Protein AF-A0A819M0G3-F1 (afdb_monomer)

Structure (mmCIF, N/CA/C/O backbone):
data_AF-A0A819M0G3-F1
#
_entry.id   AF-A0A819M0G3-F1
#
loop_
_atom_site.group_PDB
_atom_site.id
_atom_site.type_symbol
_atom_site.label_atom_id
_atom_site.label_alt_id
_atom_site.label_comp_id
_atom_site.label_asym_id
_atom_site.label_entity_id
_atom_site.label_seq_id
_atom_site.pdbx_PDB_ins_code
_atom_site.Cartn_x
_atom_site.Cartn_y
_atom_site.Cartn_z
_atom_site.occupancy
_atom_site.B_iso_or_equiv
_atom_site.auth_seq_id
_atom_site.auth_comp_id
_atom_site.auth_asym_id
_atom_site.auth_atom_id
_atom_site.pdbx_PDB_model_num
ATOM 1 N N . ASP A 1 1 ? 20.486 0.305 24.249 1.00 45.81 1 ASP A N 1
ATOM 2 C CA . ASP A 1 1 ? 19.171 -0.146 23.762 1.00 45.81 1 ASP A CA 1
ATOM 3 C C . ASP A 1 1 ? 19.108 -0.192 22.250 1.00 45.81 1 ASP A C 1
ATOM 5 O O . ASP A 1 1 ? 18.847 0.819 21.614 1.00 45.81 1 ASP A O 1
ATOM 9 N N . TYR A 1 2 ? 19.383 -1.359 21.669 1.00 56.28 2 TYR A N 1
ATOM 10 C CA . TYR A 1 2 ? 18.932 -1.660 20.312 1.00 56.28 2 TYR A CA 1
ATOM 11 C C . TYR A 1 2 ? 17.581 -2.353 20.457 1.00 56.28 2 TYR A C 1
ATOM 13 O O . TYR A 1 2 ? 17.521 -3.504 20.897 1.00 56.28 2 TYR A O 1
ATOM 21 N N . ASP A 1 3 ? 16.511 -1.617 20.160 1.00 53.88 3 ASP A N 1
ATOM 22 C CA . ASP A 1 3 ? 15.146 -2.134 20.135 1.00 53.88 3 ASP A CA 1
ATOM 23 C C . ASP A 1 3 ? 15.059 -3.226 19.056 1.00 53.88 3 ASP A C 1
ATOM 25 O O . ASP A 1 3 ? 14.938 -2.951 17.864 1.00 53.88 3 ASP A O 1
ATOM 29 N N . ASN A 1 4 ? 15.198 -4.485 19.479 1.00 58.28 4 ASN A N 1
ATOM 30 C CA . ASN A 1 4 ? 15.062 -5.685 18.649 1.00 58.28 4 ASN A CA 1
ATOM 31 C C . ASN A 1 4 ? 13.575 -5.993 18.397 1.00 58.28 4 ASN A C 1
ATOM 33 O O . ASN A 1 4 ? 13.136 -7.139 18.500 1.00 58.28 4 ASN A O 1
ATOM 37 N N . SER A 1 5 ? 12.762 -4.975 18.108 1.00 58.41 5 SER A N 1
ATOM 38 C CA . SER A 1 5 ? 11.386 -5.213 17.697 1.00 58.41 5 SER A CA 1
ATOM 39 C C . SER A 1 5 ? 11.398 -5.805 16.284 1.00 58.41 5 SER A C 1
ATOM 41 O O . SER A 1 5 ? 11.805 -5.118 15.341 1.00 58.41 5 SER A O 1
ATOM 43 N N . PRO A 1 6 ? 10.875 -7.028 16.073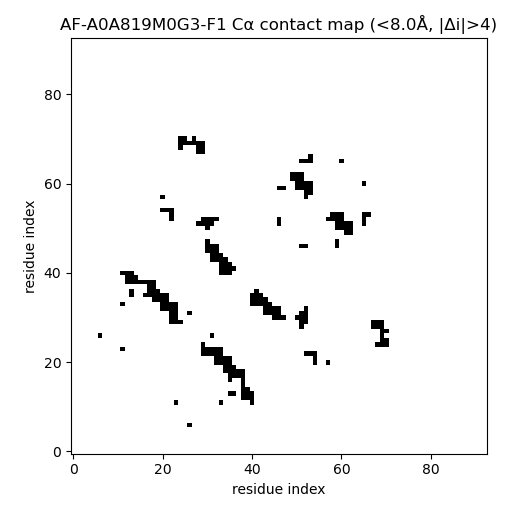 1.00 58.12 6 PRO A N 1
ATOM 44 C CA . PRO A 1 6 ? 10.850 -7.697 14.764 1.00 58.12 6 PRO A CA 1
ATOM 45 C C . PRO A 1 6 ? 10.033 -6.941 13.694 1.00 58.12 6 PRO A C 1
ATOM 47 O O . PRO A 1 6 ? 10.000 -7.329 12.530 1.00 58.12 6 PRO A O 1
ATOM 50 N N . LEU A 1 7 ? 9.381 -5.838 14.076 1.00 55.59 7 LEU A N 1
ATOM 51 C CA . LEU A 1 7 ? 8.637 -4.929 13.206 1.00 55.59 7 LEU A CA 1
ATOM 52 C C . LEU A 1 7 ? 9.521 -3.895 12.485 1.00 55.59 7 LEU A C 1
ATOM 54 O O . LEU A 1 7 ? 9.078 -3.322 11.491 1.00 55.59 7 LEU A O 1
ATOM 58 N N . CYS A 1 8 ? 10.734 -3.632 12.977 1.00 55.12 8 CYS A N 1
ATOM 59 C CA . CYS A 1 8 ? 11.651 -2.632 12.416 1.00 55.12 8 CYS A CA 1
ATOM 60 C C . CYS A 1 8 ? 12.623 -3.225 11.383 1.00 55.12 8 CYS A C 1
ATOM 62 O O . CYS A 1 8 ? 13.173 -2.489 10.566 1.00 55.12 8 CYS A O 1
ATOM 64 N N . GLU A 1 9 ? 12.805 -4.548 11.385 1.00 56.84 9 GLU A N 1
ATOM 65 C CA . GLU A 1 9 ? 13.719 -5.244 10.470 1.00 56.84 9 GLU A CA 1
ATOM 66 C C . GLU A 1 9 ? 13.013 -5.816 9.232 1.00 56.84 9 GLU A C 1
ATOM 68 O O . GLU A 1 9 ? 13.655 -6.154 8.234 1.00 56.84 9 GLU A O 1
ATOM 73 N N . PHE A 1 10 ? 11.676 -5.873 9.240 1.00 65.81 10 PHE A N 1
ATOM 74 C CA . PHE A 1 10 ? 10.932 -6.341 8.080 1.00 65.81 10 PHE A CA 1
ATOM 75 C C . PHE A 1 10 ? 10.924 -5.284 6.967 1.00 65.81 10 PHE A C 1
ATOM 77 O O . PHE A 1 10 ? 10.108 -4.360 6.949 1.00 65.81 10 PHE A O 1
ATOM 84 N N . LYS A 1 11 ? 11.836 -5.435 6.004 1.00 69.00 11 LYS A N 1
ATOM 85 C CA . LYS A 1 11 ? 11.800 -4.697 4.739 1.00 69.00 11 LYS A CA 1
ATOM 86 C C . LYS A 1 11 ? 10.984 -5.494 3.720 1.00 69.00 11 LYS A C 1
ATOM 88 O O . LYS A 1 11 ? 11.423 -6.580 3.335 1.00 69.00 11 LYS A O 1
ATOM 93 N N . PRO A 1 12 ? 9.830 -4.988 3.247 1.00 74.56 12 PRO A N 1
ATOM 94 C CA . PRO A 1 12 ? 9.080 -5.677 2.209 1.00 74.56 12 PRO A CA 1
ATOM 95 C C . PRO A 1 12 ? 9.942 -5.807 0.953 1.00 74.56 12 PRO A C 1
ATOM 97 O O . PRO A 1 12 ? 10.584 -4.844 0.527 1.00 74.56 12 PRO A O 1
ATOM 100 N N . VAL A 1 13 ? 9.960 -7.008 0.375 1.00 81.25 13 VAL A N 1
ATOM 101 C CA . VAL A 1 13 ? 10.753 -7.332 -0.812 1.00 81.25 13 VAL A CA 1
ATOM 102 C C . VAL A 1 13 ? 9.839 -7.323 -2.035 1.00 81.25 13 VAL A C 1
ATOM 104 O O . VAL A 1 13 ? 8.845 -8.043 -2.090 1.00 81.25 13 VAL A O 1
ATOM 107 N N . CYS A 1 14 ? 10.199 -6.522 -3.033 1.00 87.00 14 CYS A N 1
ATOM 108 C CA . CYS A 1 14 ? 9.475 -6.393 -4.300 1.00 87.00 14 CYS A CA 1
ATOM 109 C C . CYS A 1 14 ? 9.871 -7.434 -5.360 1.00 87.00 14 CYS A C 1
ATOM 111 O O . CYS A 1 14 ? 9.546 -7.267 -6.533 1.00 87.00 14 CYS A O 1
ATOM 113 N N . ARG A 1 15 ? 10.582 -8.498 -4.969 1.00 81.06 15 ARG A N 1
ATOM 114 C CA . ARG A 1 15 ? 10.996 -9.569 -5.882 1.00 81.06 15 ARG A CA 1
ATOM 115 C C . ARG A 1 15 ? 9.739 -10.212 -6.472 1.00 81.06 15 ARG A C 1
ATOM 117 O O . ARG A 1 15 ? 8.814 -10.528 -5.728 1.00 81.06 15 ARG A O 1
ATOM 124 N N . ASP A 1 16 ? 9.694 -10.308 -7.798 1.00 80.75 16 ASP A N 1
ATOM 125 C CA . ASP A 1 16 ? 8.567 -10.848 -8.575 1.00 80.75 16 ASP A CA 1
ATOM 126 C C . ASP A 1 16 ? 7.255 -10.045 -8.480 1.00 80.75 16 ASP A C 1
ATOM 128 O O . ASP A 1 16 ? 6.185 -10.537 -8.843 1.00 80.75 16 ASP A O 1
ATOM 132 N N . ARG A 1 17 ? 7.312 -8.788 -8.018 1.00 83.44 17 ARG A N 1
ATOM 133 C CA . ARG A 1 17 ? 6.158 -7.881 -8.026 1.00 83.44 17 ARG A CA 1
ATOM 134 C C . ARG A 1 17 ? 6.259 -6.880 -9.177 1.00 83.44 17 ARG A C 1
ATOM 136 O O . ARG A 1 17 ? 7.308 -6.253 -9.335 1.00 83.44 17 ARG A O 1
ATOM 143 N N . PRO A 1 18 ? 5.176 -6.666 -9.949 1.00 87.81 18 PRO A N 1
ATOM 144 C CA . PRO A 1 18 ? 5.144 -5.593 -10.932 1.00 87.81 18 PRO A CA 1
ATOM 145 C C . PRO A 1 18 ? 5.210 -4.220 -10.254 1.00 87.81 18 PRO A C 1
ATOM 147 O O . PRO A 1 18 ? 4.960 -4.077 -9.052 1.00 87.81 18 PRO A O 1
ATOM 150 N N . ASN A 1 19 ? 5.524 -3.197 -11.042 1.00 90.31 19 ASN A N 1
ATOM 151 C CA . ASN A 1 19 ? 5.581 -1.825 -10.554 1.00 90.31 19 ASN A CA 1
ATOM 152 C C . ASN A 1 19 ? 4.208 -1.390 -10.021 1.00 90.31 19 ASN A C 1
ATOM 154 O O . ASN A 1 1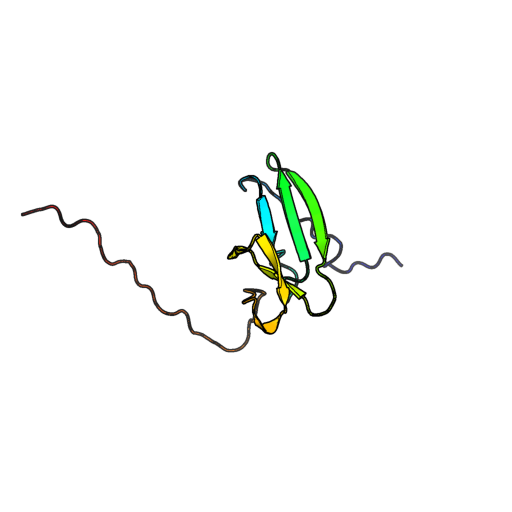9 ? 3.195 -1.562 -10.700 1.00 90.31 19 ASN A O 1
ATOM 158 N N . GLY A 1 20 ? 4.169 -0.835 -8.811 1.00 90.12 20 GLY A N 1
ATOM 159 C CA . GLY A 1 20 ? 2.921 -0.411 -8.176 1.00 90.12 20 GLY A CA 1
ATOM 160 C C . GLY A 1 20 ? 3.007 -0.323 -6.659 1.00 90.12 20 GLY A C 1
ATOM 161 O O . GLY A 1 20 ? 4.060 -0.569 -6.067 1.00 90.12 20 GLY A O 1
ATOM 162 N N . ASN A 1 21 ? 1.886 0.022 -6.026 1.00 90.25 21 ASN A N 1
ATOM 163 C CA . ASN A 1 21 ? 1.811 0.162 -4.577 1.00 90.25 21 ASN A CA 1
ATOM 164 C C . ASN A 1 21 ? 1.143 -1.055 -3.935 1.00 90.25 21 ASN A C 1
ATOM 166 O O . ASN A 1 21 ? 0.088 -1.533 -4.368 1.00 90.25 21 ASN A O 1
ATOM 170 N N . TYR A 1 22 ? 1.742 -1.508 -2.841 1.00 87.56 22 TYR A N 1
ATOM 171 C CA . TYR A 1 22 ? 1.379 -2.716 -2.124 1.00 87.56 22 TYR A CA 1
ATOM 172 C C . TYR A 1 22 ? 1.191 -2.433 -0.642 1.00 87.56 22 TYR A C 1
ATOM 174 O O . TYR A 1 22 ? 1.860 -1.589 -0.052 1.00 87.56 22 TYR A O 1
ATOM 182 N N . VAL A 1 23 ? 0.277 -3.179 -0.030 1.00 88.25 23 VAL A N 1
ATOM 183 C CA . VAL A 1 23 ? 0.085 -3.173 1.420 1.00 88.25 23 VAL A CA 1
ATOM 184 C C . VAL A 1 23 ? 1.194 -3.964 2.093 1.00 88.25 23 VAL A C 1
ATOM 186 O O . VAL A 1 23 ? 1.548 -5.061 1.651 1.00 88.25 23 VAL A O 1
ATOM 189 N N . ASP A 1 24 ? 1.666 -3.448 3.220 1.00 85.25 24 ASP A N 1
ATOM 190 C CA . ASP A 1 24 ? 2.416 -4.245 4.176 1.00 85.25 24 ASP A CA 1
ATOM 191 C C . ASP A 1 24 ? 1.468 -5.178 4.948 1.00 85.25 24 ASP A C 1
ATOM 193 O O . ASP A 1 24 ? 0.714 -4.749 5.821 1.00 85.25 24 ASP A O 1
ATOM 197 N N . GLN A 1 25 ? 1.485 -6.459 4.581 1.00 76.94 25 GLN A N 1
ATOM 198 C CA . GLN A 1 25 ? 0.668 -7.506 5.202 1.00 76.94 25 GLN A CA 1
ATOM 199 C C . GLN A 1 25 ? 1.210 -7.988 6.555 1.00 76.94 25 GLN A C 1
ATOM 201 O O . GLN A 1 25 ? 0.486 -8.645 7.302 1.00 76.94 25 GLN A O 1
ATOM 206 N N . TYR A 1 26 ? 2.472 -7.685 6.870 1.00 73.75 26 TYR A N 1
ATOM 207 C CA . TYR A 1 26 ? 3.110 -8.116 8.115 1.00 73.75 26 TYR A CA 1
ATOM 208 C C . TYR A 1 26 ? 2.687 -7.238 9.283 1.00 73.75 26 TYR A C 1
ATOM 210 O O . TYR A 1 26 ? 2.655 -7.694 10.425 1.00 73.75 26 TYR A O 1
ATOM 218 N N . ARG A 1 27 ? 2.315 -5.986 8.999 1.00 75.56 27 ARG A N 1
ATOM 219 C CA . ARG A 1 27 ? 1.766 -5.080 10.000 1.00 75.56 27 ARG A CA 1
ATOM 220 C C . ARG A 1 27 ? 0.239 -5.111 9.998 1.00 75.56 27 ARG A C 1
ATOM 222 O O . ARG A 1 27 ? -0.390 -5.042 8.939 1.00 75.56 27 ARG A O 1
ATOM 229 N N . PRO A 1 28 ? -0.391 -5.171 11.181 1.00 73.56 28 PRO A N 1
ATOM 230 C CA . PRO A 1 28 ? -1.839 -5.164 11.266 1.00 73.56 28 PRO A CA 1
ATOM 231 C C . PRO A 1 28 ? -2.413 -3.862 10.692 1.00 73.56 28 PRO A C 1
ATOM 233 O O . PRO A 1 28 ? -1.817 -2.785 10.773 1.00 73.56 28 PRO A O 1
ATOM 236 N N . ASN A 1 29 ? -3.629 -3.969 10.158 1.00 79.56 29 ASN A N 1
ATOM 237 C CA . ASN A 1 29 ? -4.463 -2.860 9.694 1.00 79.56 29 ASN A CA 1
ATOM 238 C C . ASN A 1 29 ? -4.075 -2.157 8.376 1.00 79.56 29 ASN A C 1
ATOM 240 O O . ASN A 1 29 ? -4.667 -1.121 8.095 1.00 79.56 29 ASN A O 1
ATOM 244 N N . CYS A 1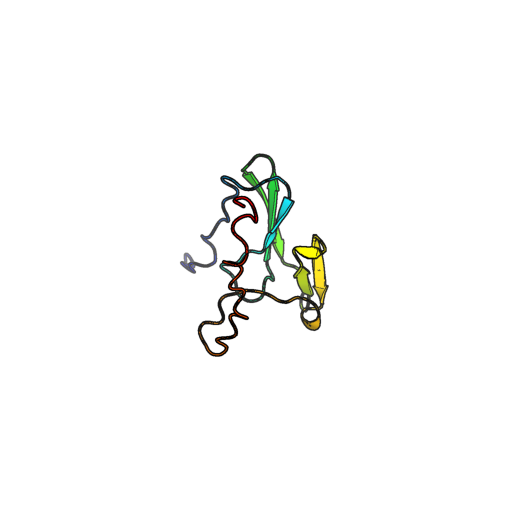 30 ? -3.126 -2.650 7.570 1.00 86.62 30 CYS A N 1
ATOM 245 C CA . CYS A 1 30 ? -2.651 -1.978 6.335 1.00 86.62 30 CYS A CA 1
ATOM 246 C C . CYS A 1 30 ? -2.372 -0.476 6.502 1.00 86.62 30 CYS A C 1
ATOM 248 O O . CYS A 1 30 ? -2.679 0.344 5.630 1.00 86.62 30 CYS A O 1
ATOM 250 N N . GLN A 1 31 ? -1.848 -0.086 7.661 1.00 88.12 31 GLN A N 1
ATOM 251 C CA . GLN A 1 31 ? -1.452 1.301 7.870 1.00 88.12 31 GLN A CA 1
ATOM 252 C C . GLN A 1 31 ? -0.263 1.666 6.989 1.00 88.12 31 GLN A C 1
ATOM 254 O O . GLN A 1 31 ? -0.150 2.802 6.547 1.00 88.12 31 GLN A O 1
ATOM 259 N N . PHE A 1 32 ? 0.606 0.690 6.749 1.00 87.88 32 PHE A N 1
ATOM 260 C CA . PHE A 1 32 ? 1.817 0.851 5.976 1.00 87.88 32 PHE A CA 1
ATOM 261 C C . PHE A 1 32 ? 1.623 0.300 4.571 1.00 87.88 32 PHE A C 1
ATOM 263 O O . PHE A 1 32 ? 0.960 -0.721 4.355 1.00 87.88 32 PHE A O 1
ATOM 270 N N . HIS A 1 33 ? 2.224 0.993 3.620 1.00 89.56 33 HIS A N 1
ATOM 271 C CA . HIS A 1 33 ? 2.270 0.594 2.230 1.00 89.56 33 HIS A CA 1
ATOM 272 C C . HIS A 1 33 ? 3.644 0.906 1.658 1.00 89.56 33 HIS A C 1
ATOM 274 O O . HIS A 1 33 ? 4.415 1.689 2.217 1.00 89.56 33 HIS A O 1
ATOM 280 N N . TYR A 1 34 ? 3.950 0.256 0.547 1.00 90.56 34 TYR A N 1
ATOM 281 C CA . TYR A 1 34 ? 5.212 0.427 -0.137 1.00 90.56 34 TYR A CA 1
ATOM 282 C C . TYR A 1 34 ? 5.037 0.412 -1.644 1.00 90.56 34 TYR A C 1
ATOM 284 O O . TYR A 1 34 ? 4.164 -0.269 -2.180 1.00 90.56 34 TYR A O 1
ATOM 292 N N . THR A 1 35 ? 5.890 1.162 -2.324 1.00 91.00 35 THR A N 1
ATOM 293 C CA . THR A 1 35 ? 5.947 1.208 -3.781 1.00 91.00 35 THR A CA 1
ATOM 294 C C . THR A 1 35 ? 7.065 0.305 -4.261 1.00 91.00 35 THR A C 1
ATOM 296 O O . THR A 1 35 ? 8.216 0.460 -3.849 1.00 91.00 35 THR A O 1
ATOM 299 N N . CYS A 1 36 ? 6.728 -0.611 -5.159 1.00 90.69 36 CYS A N 1
ATOM 300 C CA . CYS A 1 36 ? 7.694 -1.378 -5.924 1.00 90.69 36 CYS A CA 1
ATOM 301 C C . CYS A 1 36 ? 7.940 -0.712 -7.272 1.00 90.69 36 CYS A C 1
ATOM 303 O O . CYS A 1 36 ? 6.992 -0.369 -7.980 1.00 90.69 36 CYS A O 1
ATOM 305 N N . LEU A 1 37 ? 9.211 -0.584 -7.634 1.00 90.62 37 LEU A N 1
ATOM 306 C CA . LEU A 1 37 ? 9.665 -0.140 -8.942 1.00 90.62 37 LEU A CA 1
ATOM 307 C C . LEU A 1 37 ? 10.882 -0.984 -9.337 1.00 90.62 37 LEU A C 1
ATOM 309 O O . LEU A 1 37 ? 11.822 -1.107 -8.556 1.00 90.62 37 LEU A O 1
ATOM 313 N N . GLU A 1 38 ? 10.847 -1.609 -10.513 1.00 88.62 38 GLU A N 1
ATOM 314 C CA . GLU A 1 38 ? 11.935 -2.445 -11.048 1.00 88.62 38 GLU A CA 1
ATOM 315 C C . GLU A 1 38 ? 12.395 -3.540 -10.065 1.00 88.62 38 GLU A C 1
ATOM 317 O O . GLU A 1 38 ? 13.583 -3.754 -9.829 1.00 88.62 38 GLU A O 1
ATOM 322 N N . SER A 1 39 ? 11.432 -4.238 -9.450 1.00 84.25 39 SER A N 1
ATOM 323 C CA . SER A 1 39 ? 11.671 -5.265 -8.416 1.00 84.25 39 SER A CA 1
ATOM 324 C C . SER A 1 39 ? 12.359 -4.761 -7.137 1.00 84.25 39 SER A C 1
ATOM 326 O O . SER A 1 39 ? 12.808 -5.562 -6.311 1.00 84.25 39 SER A O 1
ATOM 328 N N . ARG A 1 40 ? 12.427 -3.441 -6.927 1.00 85.06 40 ARG A N 1
ATOM 329 C CA . ARG A 1 40 ? 12.986 -2.802 -5.729 1.00 85.06 40 ARG A CA 1
ATOM 330 C C . ARG A 1 40 ? 11.929 -1.993 -4.991 1.00 85.06 40 ARG A C 1
ATOM 332 O O . ARG A 1 40 ? 11.025 -1.419 -5.592 1.00 85.06 40 ARG A O 1
ATOM 339 N N . THR A 1 41 ? 12.060 -1.937 -3.673 1.00 86.31 41 THR A N 1
ATOM 340 C CA . THR A 1 41 ? 11.195 -1.119 -2.819 1.00 86.31 41 THR A CA 1
ATOM 341 C C . THR A 1 41 ? 11.687 0.319 -2.873 1.00 86.31 41 THR A C 1
ATOM 343 O O . THR A 1 41 ? 12.781 0.615 -2.398 1.00 86.31 41 THR A O 1
ATOM 346 N N . PHE A 1 42 ? 10.900 1.198 -3.488 1.00 86.62 42 PHE A N 1
ATOM 347 C CA . PHE A 1 42 ? 11.265 2.595 -3.706 1.00 86.62 42 PHE A CA 1
ATOM 348 C C . PHE A 1 42 ? 10.794 3.500 -2.568 1.00 86.62 42 PHE A C 1
ATOM 350 O O . PHE A 1 42 ? 11.526 4.376 -2.122 1.00 86.62 42 PHE A O 1
ATOM 357 N N . ASN A 1 43 ? 9.573 3.279 -2.083 1.00 85.06 43 ASN A N 1
ATOM 358 C CA . ASN A 1 43 ? 8.978 4.093 -1.032 1.00 85.06 43 ASN A CA 1
ATOM 359 C C . ASN A 1 43 ? 8.305 3.196 0.006 1.00 85.06 43 ASN A C 1
ATOM 361 O O . ASN A 1 43 ? 7.707 2.189 -0.366 1.00 85.06 43 ASN A O 1
ATOM 365 N N . TYR A 1 44 ? 8.405 3.552 1.284 1.00 87.44 44 TYR A N 1
ATOM 366 C CA . TYR A 1 44 ? 7.739 2.871 2.391 1.00 87.44 44 TYR A CA 1
ATOM 367 C C . TYR A 1 44 ? 7.157 3.925 3.327 1.00 87.44 44 TYR A C 1
ATOM 369 O O . TYR A 1 44 ? 7.898 4.638 4.005 1.00 87.44 44 TYR A O 1
ATOM 377 N N . THR A 1 45 ? 5.833 4.044 3.357 1.00 87.62 45 THR A N 1
ATOM 378 C CA . THR A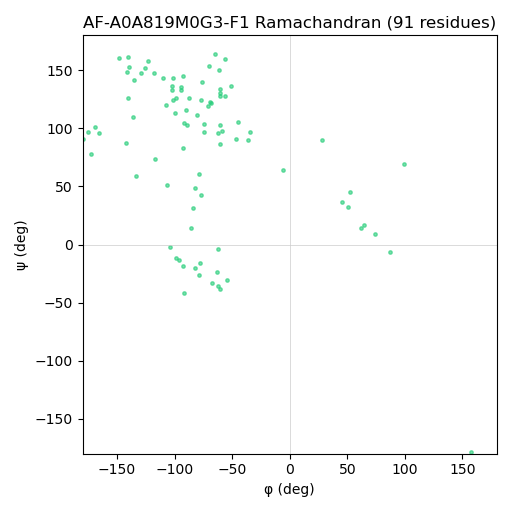 1 45 ? 5.138 5.121 4.071 1.00 87.62 45 THR A CA 1
ATOM 379 C C . THR A 1 45 ? 3.890 4.618 4.783 1.00 87.62 45 THR A C 1
ATOM 381 O O . THR A 1 45 ? 3.247 3.635 4.401 1.00 87.62 45 THR A O 1
ATOM 384 N N . ALA A 1 46 ? 3.540 5.314 5.860 1.00 89.38 46 ALA A N 1
ATOM 385 C CA . ALA A 1 46 ? 2.295 5.102 6.577 1.00 89.38 46 ALA A CA 1
ATOM 386 C C . ALA A 1 46 ? 1.207 6.041 6.047 1.00 89.38 46 ALA A C 1
ATOM 388 O O . ALA A 1 46 ? 1.479 7.191 5.706 1.00 89.38 46 ALA A O 1
ATOM 389 N N . CYS A 1 47 ? -0.033 5.562 6.025 1.00 90.25 47 CYS A N 1
ATOM 390 C CA . CYS A 1 47 ? -1.199 6.427 5.943 1.00 90.25 47 CYS A CA 1
ATOM 391 C C . CYS A 1 47 ? -1.388 7.196 7.260 1.00 90.25 47 CYS A C 1
ATOM 393 O O . CYS A 1 47 ? -1.024 6.712 8.338 1.00 90.25 47 CYS A O 1
ATOM 395 N N . GLU A 1 48 ? -2.016 8.369 7.166 1.00 91.62 48 GLU A N 1
ATOM 396 C CA . GLU A 1 48 ? -2.418 9.168 8.325 1.00 91.62 48 GLU A CA 1
ATOM 397 C C . GLU A 1 48 ? -3.317 8.389 9.298 1.00 91.62 48 GLU A C 1
ATOM 399 O O . GLU A 1 48 ? -3.970 7.398 8.949 1.00 91.62 48 GLU A O 1
ATOM 404 N N . HIS A 1 49 ? -3.383 8.859 10.545 1.00 88.94 49 HIS A N 1
ATOM 405 C CA . HIS A 1 49 ? -4.216 8.247 11.575 1.00 88.94 49 HIS A CA 1
ATOM 406 C C . HIS A 1 49 ? -5.686 8.173 11.132 1.00 88.94 49 HIS A C 1
ATOM 408 O O . HIS A 1 49 ? -6.284 9.158 10.713 1.00 88.94 49 HIS A O 1
ATOM 414 N N . GLY A 1 50 ? -6.275 6.977 11.225 1.00 88.31 50 GLY A N 1
ATOM 415 C CA . GLY A 1 50 ? -7.648 6.718 10.775 1.00 88.31 50 GLY A CA 1
ATOM 416 C C . GLY A 1 50 ? -7.784 6.349 9.293 1.00 88.31 50 GLY A C 1
ATOM 417 O O . GLY A 1 50 ? -8.868 5.927 8.882 1.00 88.31 50 GLY A O 1
ATOM 418 N N . TYR A 1 51 ? -6.701 6.409 8.513 1.00 91.81 51 TYR A N 1
ATOM 419 C CA . TYR A 1 51 ? -6.660 5.998 7.110 1.00 91.81 51 TYR A CA 1
ATOM 420 C C . TYR A 1 51 ? -5.835 4.726 6.923 1.00 91.81 51 TYR A C 1
ATOM 422 O O . TYR A 1 51 ? -4.810 4.526 7.573 1.00 91.81 51 TYR A O 1
ATOM 430 N N . ARG A 1 52 ? -6.275 3.855 6.014 1.00 90.94 52 ARG A N 1
ATOM 431 C CA . ARG A 1 52 ? -5.600 2.609 5.627 1.00 90.94 52 ARG A CA 1
ATOM 432 C C . ARG A 1 52 ? -5.389 2.577 4.120 1.00 90.94 52 ARG A C 1
ATOM 434 O O . ARG A 1 52 ? -6.173 3.157 3.369 1.00 90.94 52 ARG A O 1
ATOM 441 N N . PHE A 1 53 ? -4.353 1.884 3.667 1.00 91.00 53 PHE A N 1
ATOM 442 C CA . PHE A 1 53 ? -4.061 1.807 2.241 1.00 91.00 53 PHE A CA 1
ATOM 443 C C . PHE A 1 53 ? -5.009 0.829 1.530 1.00 91.00 53 PHE A C 1
ATOM 445 O O . PHE A 1 53 ? -5.102 -0.343 1.894 1.00 91.00 53 PHE A O 1
ATOM 452 N N . SER A 1 54 ? -5.714 1.305 0.500 1.00 89.25 54 SER A N 1
ATOM 453 C CA . SER A 1 54 ? -6.591 0.492 -0.345 1.00 89.25 54 SER A CA 1
ATOM 454 C C . SER A 1 54 ? -5.876 0.120 -1.639 1.00 89.25 54 SER A C 1
ATOM 456 O O . SER A 1 54 ? -5.658 0.980 -2.489 1.00 89.25 54 SER A O 1
ATOM 458 N N . ILE A 1 55 ? -5.578 -1.169 -1.831 1.00 85.69 55 ILE A N 1
ATOM 459 C CA . ILE A 1 55 ? -4.951 -1.668 -3.071 1.00 85.69 55 ILE A CA 1
ATOM 460 C C . ILE A 1 55 ? -5.847 -1.393 -4.285 1.00 85.69 55 ILE A C 1
ATOM 462 O O . ILE A 1 55 ? -5.345 -1.000 -5.332 1.00 85.69 55 ILE A O 1
ATOM 466 N N . GLN A 1 56 ? -7.169 -1.535 -4.132 1.00 86.44 56 GLN A N 1
ATOM 467 C CA . GLN A 1 56 ? -8.139 -1.316 -5.214 1.00 86.44 56 GLN A CA 1
ATOM 468 C C . GLN A 1 56 ? -8.129 0.122 -5.743 1.00 86.44 56 GLN A C 1
ATOM 470 O O . GLN A 1 56 ? -8.309 0.333 -6.935 1.00 86.44 56 GLN A O 1
ATOM 475 N N . HIS A 1 57 ? -7.913 1.101 -4.861 1.00 88.44 57 HIS A N 1
ATOM 476 C CA . HIS A 1 57 ? -7.913 2.521 -5.223 1.00 88.44 57 HIS A CA 1
ATOM 477 C C . HIS A 1 57 ? -6.504 3.125 -5.293 1.00 88.44 57 HIS A C 1
ATOM 479 O O . HIS A 1 57 ? -6.377 4.311 -5.584 1.00 88.44 57 HIS A O 1
ATOM 485 N N . GLN A 1 58 ? -5.469 2.337 -4.976 1.00 88.94 58 GLN A N 1
ATOM 486 C CA . GLN A 1 58 ? -4.066 2.753 -4.876 1.00 88.94 58 GLN A CA 1
ATOM 487 C C . GLN A 1 58 ? -3.846 4.001 -3.993 1.00 88.94 58 GLN A C 1
ATOM 489 O O . GLN A 1 58 ? -2.940 4.794 -4.241 1.00 88.94 58 GLN A O 1
ATOM 494 N N . LYS A 1 59 ? -4.666 4.188 -2.947 1.00 91.12 59 LYS A N 1
ATOM 495 C CA . LYS A 1 59 ? -4.608 5.358 -2.051 1.00 91.12 59 LYS A CA 1
ATOM 496 C C . LYS A 1 59 ? -5.019 5.037 -0.618 1.00 91.12 59 LYS A C 1
ATOM 498 O O . LYS A 1 59 ? -5.719 4.054 -0.361 1.00 91.12 59 LYS A O 1
ATOM 503 N N . CYS A 1 60 ? -4.621 5.906 0.307 1.00 90.94 60 CYS A N 1
ATOM 504 C CA . CYS A 1 60 ? -5.114 5.894 1.679 1.00 90.94 60 CYS A CA 1
ATOM 505 C C . CYS A 1 60 ? -6.591 6.316 1.705 1.00 90.94 60 CYS A C 1
ATOM 507 O O . CYS A 1 60 ? -6.957 7.388 1.227 1.00 90.94 60 CYS A O 1
ATOM 509 N N . LEU A 1 61 ? -7.446 5.457 2.250 1.00 92.88 61 LEU A N 1
ATOM 510 C CA . LEU A 1 61 ? -8.874 5.697 2.447 1.00 92.88 61 LEU A CA 1
ATOM 511 C C . LEU A 1 61 ? -9.222 5.540 3.930 1.00 92.88 61 LEU A C 1
ATOM 513 O O . LEU A 1 61 ? -8.489 4.866 4.656 1.00 92.88 61 LEU A O 1
ATOM 517 N N . PRO A 1 62 ? -10.332 6.127 4.405 1.00 92.12 62 PRO A N 1
ATOM 518 C CA . PRO A 1 62 ? -10.785 5.940 5.777 1.00 92.12 62 PRO A CA 1
ATOM 519 C C . PRO A 1 62 ? -10.864 4.454 6.139 1.00 92.12 62 PRO A C 1
ATOM 521 O O . PRO A 1 62 ? -11.388 3.652 5.366 1.00 92.12 62 PRO A O 1
ATOM 524 N N . ALA A 1 63 ? -10.399 4.077 7.330 1.00 88.12 63 ALA A N 1
ATOM 525 C CA . ALA A 1 63 ? -10.309 2.677 7.752 1.00 88.12 63 ALA A CA 1
ATOM 526 C C . ALA A 1 63 ? -11.634 1.907 7.643 1.00 88.12 63 ALA A C 1
ATOM 528 O O . ALA A 1 63 ? -11.633 0.718 7.352 1.00 88.12 63 ALA A O 1
ATOM 529 N N . LYS A 1 64 ? -12.769 2.598 7.806 1.00 87.38 64 LYS A N 1
ATOM 530 C CA . LYS A 1 64 ? -14.117 2.027 7.654 1.00 87.38 64 LYS A CA 1
ATOM 531 C C . LYS A 1 64 ? -14.418 1.528 6.232 1.00 87.38 64 LYS A C 1
ATOM 533 O O . LYS A 1 64 ? -15.293 0.688 6.060 1.00 87.38 64 LYS A O 1
ATOM 538 N N . GLN A 1 65 ? -13.726 2.055 5.223 1.00 88.19 65 GLN A N 1
ATOM 539 C CA . GLN A 1 65 ? -13.927 1.731 3.808 1.00 88.19 65 GLN A CA 1
ATOM 540 C C . GLN A 1 65 ? -12.915 0.704 3.282 1.00 88.19 65 GLN A C 1
ATOM 542 O O . GLN A 1 65 ? -13.090 0.175 2.186 1.00 88.19 65 GLN A O 1
ATOM 547 N N . VAL A 1 66 ? -11.857 0.408 4.041 1.00 86.75 66 VAL A N 1
ATOM 548 C CA . VAL A 1 66 ? -10.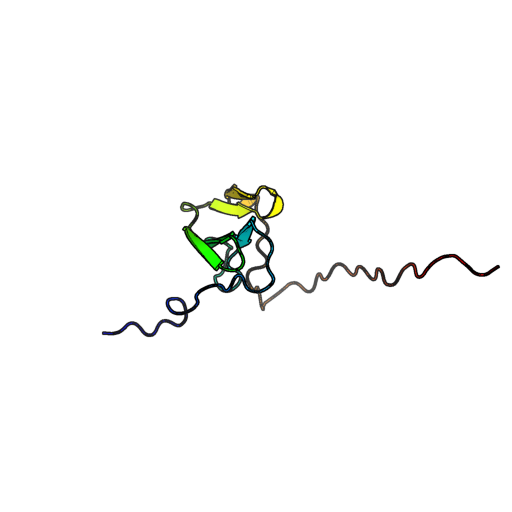762 -0.459 3.599 1.00 86.75 66 VAL A CA 1
ATOM 549 C C . VAL A 1 66 ? -10.835 -1.797 4.314 1.00 86.75 66 VAL A C 1
ATOM 551 O O . VAL A 1 66 ? -10.722 -1.877 5.534 1.00 86.75 66 VAL A O 1
ATOM 554 N N . LYS A 1 67 ? -10.975 -2.873 3.539 1.00 80.94 67 LYS A N 1
ATOM 555 C CA . LYS A 1 67 ? -10.891 -4.239 4.059 1.00 80.94 67 LYS A CA 1
ATOM 556 C C . LYS A 1 67 ? -9.444 -4.706 4.018 1.00 80.94 67 LYS A C 1
ATOM 558 O O . LYS A 1 67 ? -8.924 -5.057 2.963 1.00 80.94 67 LYS A O 1
ATOM 563 N N . CYS A 1 68 ? -8.808 -4.688 5.180 1.00 74.31 68 CYS A N 1
ATOM 564 C CA . CYS A 1 68 ? -7.457 -5.183 5.363 1.00 74.31 68 CYS A CA 1
ATOM 565 C C . CYS A 1 68 ? -7.438 -6.668 5.676 1.00 74.31 68 CYS A C 1
ATOM 567 O O . CYS A 1 68 ? -8.036 -7.095 6.656 1.00 74.31 68 CYS A O 1
ATOM 569 N N . LEU A 1 69 ? -6.676 -7.432 4.897 1.00 69.38 69 LEU A N 1
ATOM 570 C CA . LEU A 1 69 ? -6.372 -8.839 5.172 1.00 69.38 69 LEU A CA 1
ATOM 571 C C . LEU A 1 69 ? -5.181 -8.974 6.141 1.00 69.38 69 LEU A C 1
ATOM 573 O O . LEU A 1 69 ? -4.387 -9.900 6.029 1.00 69.38 69 LEU A O 1
ATOM 577 N N . GLY A 1 70 ? -5.006 -8.017 7.060 1.00 57.62 70 GLY A N 1
ATOM 578 C CA . GLY A 1 70 ? -3.985 -8.126 8.100 1.00 57.62 70 GLY A CA 1
ATOM 579 C C . GLY A 1 70 ? -4.393 -9.246 9.048 1.00 57.62 70 GLY A C 1
ATOM 580 O O . GLY A 1 70 ? -5.499 -9.182 9.578 1.00 57.62 70 GLY A O 1
ATOM 581 N N . ASN A 1 71 ? -3.538 -10.263 9.197 1.00 49.09 71 ASN A N 1
ATOM 582 C CA . ASN A 1 71 ? -3.793 -11.518 9.911 1.00 49.09 71 ASN A CA 1
ATOM 583 C C . ASN A 1 71 ? -4.703 -11.358 11.140 1.00 49.09 71 ASN A C 1
ATOM 585 O O . ASN A 1 71 ? -4.253 -11.053 12.243 1.00 49.09 71 ASN A O 1
ATOM 589 N N . ASN A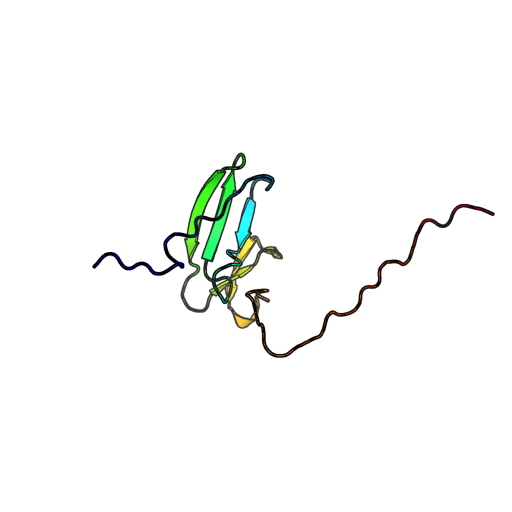 1 72 ? -5.991 -11.633 10.949 1.00 41.38 72 ASN A N 1
ATOM 590 C CA . ASN A 1 72 ? -6.905 -11.953 12.026 1.00 41.38 72 ASN A CA 1
ATOM 591 C C . ASN A 1 72 ? -6.914 -13.480 12.157 1.00 41.38 72 ASN A C 1
ATOM 593 O O . ASN A 1 72 ? -7.765 -14.171 11.605 1.00 41.38 72 ASN A O 1
ATOM 597 N N . ILE A 1 73 ? -5.929 -14.018 12.877 1.00 57.44 73 ILE A N 1
ATOM 598 C CA . ILE A 1 73 ? -6.016 -15.369 13.439 1.00 57.44 73 ILE A CA 1
ATOM 599 C C . ILE A 1 73 ? -6.876 -15.321 14.708 1.00 57.44 73 ILE A C 1
ATOM 601 O O . ILE A 1 73 ? -6.377 -15.561 15.796 1.00 57.44 73 ILE A O 1
ATOM 605 N N . ASN A 1 74 ? -8.145 -14.914 14.593 1.00 51.22 74 ASN A N 1
ATOM 606 C CA . ASN A 1 74 ? -9.213 -15.323 15.509 1.00 51.22 74 ASN A CA 1
ATOM 607 C C . ASN A 1 74 ? -10.573 -14.788 15.047 1.00 51.22 74 ASN A C 1
ATOM 609 O O . ASN A 1 74 ? -10.978 -13.678 15.387 1.00 51.22 74 ASN A O 1
ATOM 613 N N . GLY A 1 75 ? -11.299 -15.659 14.342 1.00 47.31 75 GLY A N 1
ATOM 614 C CA . GLY A 1 75 ? -12.751 -15.574 14.243 1.00 47.31 75 GLY A CA 1
ATOM 615 C C . GLY A 1 75 ? -13.282 -14.930 12.972 1.00 47.31 75 GLY A C 1
ATOM 616 O O . GLY A 1 75 ? -13.882 -13.864 13.035 1.00 47.31 75 GLY A O 1
ATOM 617 N N . SER A 1 76 ? -13.131 -15.615 11.835 1.00 44.12 76 SER A N 1
ATOM 618 C CA . SER A 1 76 ? -14.181 -15.784 10.815 1.00 44.12 76 SER A CA 1
ATOM 619 C C . SER A 1 76 ? -13.633 -16.637 9.677 1.00 44.12 76 SER A C 1
ATOM 621 O O . SER A 1 76 ? -13.092 -16.135 8.691 1.00 44.12 76 SER A O 1
ATOM 623 N N . ILE A 1 77 ? -13.816 -17.952 9.797 1.00 52.19 77 ILE A N 1
ATOM 624 C CA . ILE A 1 77 ? -13.946 -18.827 8.633 1.00 52.19 77 ILE A CA 1
ATOM 625 C C . ILE A 1 77 ? -15.182 -18.337 7.871 1.00 52.19 77 ILE A C 1
ATOM 627 O O . ILE A 1 77 ? -16.311 -18.754 8.088 1.00 52.19 77 ILE A O 1
ATOM 631 N N . LEU A 1 78 ? -14.947 -17.363 7.008 1.00 49.19 78 LEU A N 1
ATOM 632 C CA . LEU A 1 78 ? -15.736 -17.094 5.825 1.00 49.19 78 LEU A CA 1
ATOM 633 C C . LEU A 1 78 ? -14.731 -16.884 4.694 1.00 49.19 78 LEU A C 1
ATOM 635 O O . LEU A 1 78 ? -14.716 -15.876 3.991 1.00 49.19 78 LEU A O 1
ATOM 639 N N . PHE A 1 79 ? -13.920 -17.928 4.480 1.00 43.81 79 PHE A N 1
ATOM 640 C CA . PHE A 1 79 ? -13.763 -18.438 3.126 1.00 43.81 79 PHE A CA 1
ATOM 641 C C . PHE A 1 79 ? -15.181 -18.554 2.563 1.00 43.81 79 PHE A C 1
ATOM 643 O O . PHE A 1 79 ? -15.870 -19.555 2.752 1.00 43.81 79 PHE A O 1
ATOM 650 N N . LYS A 1 80 ? -15.655 -17.486 1.913 1.00 39.56 80 LYS A N 1
ATOM 651 C CA . LYS A 1 80 ? -16.637 -17.642 0.856 1.00 39.56 80 LYS A CA 1
ATOM 652 C C . LYS A 1 80 ? -15.941 -18.545 -0.139 1.00 39.56 80 LYS A C 1
ATOM 654 O O . LYS A 1 80 ? -15.055 -18.126 -0.877 1.00 39.56 80 LYS A O 1
ATOM 659 N N . ILE A 1 81 ? -16.281 -19.815 -0.014 1.00 50.50 81 ILE A N 1
ATOM 660 C CA . ILE A 1 81 ? -16.021 -20.850 -0.976 1.00 50.50 81 ILE A CA 1
ATOM 661 C C . ILE A 1 81 ? -16.380 -20.277 -2.347 1.00 50.50 81 ILE A C 1
ATOM 663 O O . ILE A 1 81 ? -17.543 -20.090 -2.684 1.00 50.50 81 ILE A O 1
ATOM 667 N N . SER A 1 82 ? -15.338 -19.971 -3.097 1.00 40.81 82 SER A N 1
ATOM 668 C CA . SER A 1 82 ? -15.313 -20.114 -4.537 1.00 40.81 82 SER A CA 1
ATOM 669 C C . SER A 1 82 ? -14.216 -21.155 -4.760 1.00 40.81 82 SER A C 1
ATOM 671 O O . SER A 1 82 ? -13.087 -20.819 -5.086 1.00 40.81 82 SER A O 1
ATOM 673 N N . PHE A 1 83 ? -14.437 -22.441 -4.463 1.00 46.09 83 PHE A N 1
ATOM 674 C CA . PHE A 1 83 ? -14.937 -23.376 -5.484 1.00 46.09 83 PHE A CA 1
ATOM 675 C C . PHE A 1 83 ? -15.298 -22.685 -6.811 1.00 46.09 83 PHE A C 1
ATOM 677 O O . PHE A 1 83 ? -16.434 -22.674 -7.256 1.00 46.09 83 PHE A O 1
ATOM 684 N N . PHE A 1 84 ? -14.290 -22.113 -7.463 1.00 43.53 84 PHE A N 1
ATOM 685 C CA . PHE A 1 84 ? -14.226 -22.086 -8.916 1.00 43.53 84 PHE A CA 1
ATOM 686 C C . PHE A 1 84 ? -13.149 -23.086 -9.360 1.00 43.53 84 PHE A C 1
ATOM 688 O O . PHE A 1 84 ? -12.288 -22.803 -10.179 1.00 43.53 84 PHE A O 1
ATOM 695 N N . CYS A 1 85 ? -13.266 -24.314 -8.839 1.00 45.66 85 CYS A N 1
ATOM 696 C CA . CYS A 1 85 ? -13.096 -25.518 -9.654 1.00 45.66 85 CYS A CA 1
ATOM 697 C C . CYS A 1 85 ? -14.428 -25.801 -10.387 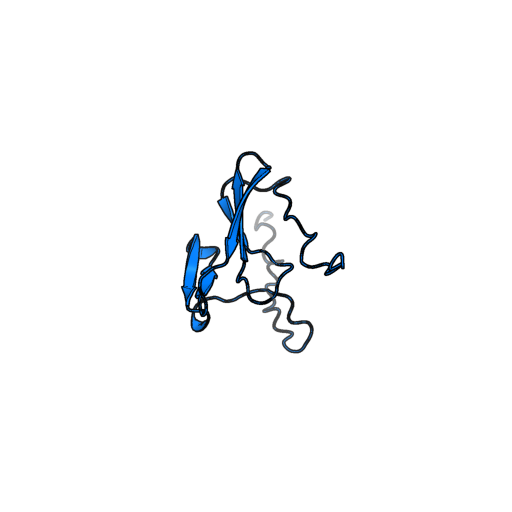1.00 45.66 85 CYS A C 1
ATOM 699 O O . CYS A 1 85 ? -15.006 -26.876 -10.305 1.00 45.66 85 CYS A O 1
ATOM 701 N N . VAL A 1 86 ? -14.983 -24.766 -11.016 1.00 49.34 86 VAL A N 1
ATOM 702 C CA . VAL A 1 86 ? -16.107 -24.810 -11.952 1.00 49.34 86 VAL A CA 1
ATOM 703 C C . VAL A 1 86 ? -15.705 -23.753 -12.972 1.00 49.34 86 VAL A C 1
ATOM 705 O O . VAL A 1 86 ? -15.912 -22.569 -12.787 1.00 49.34 86 VAL A O 1
ATOM 708 N N . THR A 1 87 ? -14.945 -24.050 -14.008 1.00 46.25 87 THR A N 1
ATOM 709 C CA . THR A 1 87 ? -15.411 -24.847 -15.129 1.00 46.25 87 THR A CA 1
ATOM 710 C C . THR A 1 87 ? -14.153 -25.172 -15.927 1.00 46.25 87 THR A C 1
ATOM 712 O O . THR A 1 87 ? -13.642 -24.317 -16.651 1.00 46.25 87 THR A O 1
ATOM 715 N N . LEU A 1 88 ? -13.613 -26.384 -15.778 1.00 46.91 88 LEU A N 1
ATOM 716 C CA . LEU A 1 88 ? -12.785 -26.949 -16.838 1.00 46.91 88 LEU A CA 1
ATOM 717 C C . LEU A 1 88 ? -13.696 -27.027 -18.059 1.00 46.91 88 LEU A C 1
ATOM 719 O O . LEU A 1 88 ? -14.637 -27.812 -18.097 1.00 46.91 88 LEU A O 1
ATOM 723 N N . PHE A 1 89 ? -13.486 -26.072 -18.958 1.00 43.06 89 PHE A N 1
ATOM 724 C CA . PHE A 1 89 ? -13.613 -26.225 -20.395 1.00 43.06 89 PHE A CA 1
ATOM 725 C C . PHE A 1 89 ? -14.621 -27.291 -20.834 1.00 43.06 89 PHE A C 1
ATOM 727 O O . PHE A 1 89 ? -14.312 -28.448 -21.091 1.00 43.06 89 PHE A O 1
ATOM 734 N N . LYS A 1 90 ? -15.850 -26.815 -20.985 1.00 42.59 90 LYS A N 1
ATOM 735 C CA . LYS A 1 90 ? -16.773 -27.185 -22.052 1.00 42.59 90 LYS A CA 1
ATOM 736 C C . LYS A 1 90 ? -16.002 -27.411 -23.373 1.00 42.59 90 LYS A C 1
ATOM 738 O O . LYS A 1 90 ? -15.815 -26.437 -24.079 1.00 42.59 90 LYS A O 1
ATOM 743 N N . PHE A 1 91 ? -15.523 -28.624 -23.674 1.00 47.06 91 PHE A N 1
ATOM 744 C CA . PHE A 1 91 ? -15.096 -29.090 -25.013 1.00 47.06 91 PHE A CA 1
ATOM 745 C C . PHE A 1 91 ? -14.778 -30.602 -25.000 1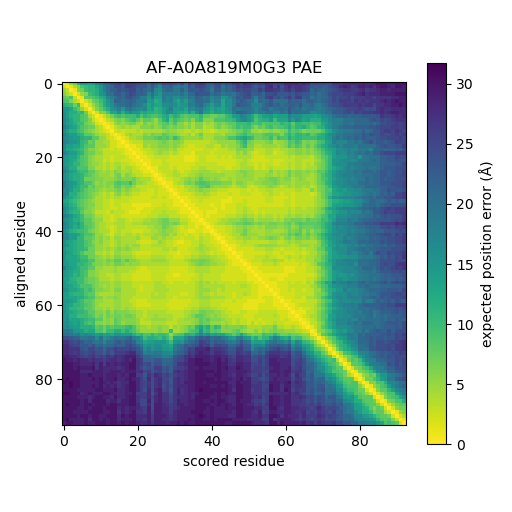.00 47.06 91 PHE A C 1
ATOM 747 O O . PHE A 1 91 ? -13.617 -30.991 -24.972 1.00 47.06 91 PHE A O 1
ATOM 754 N N . TYR A 1 92 ? -15.806 -31.454 -25.021 1.00 34.06 92 TYR A N 1
ATOM 755 C CA . TYR A 1 92 ? -15.799 -32.701 -25.805 1.00 34.06 92 TYR A CA 1
ATOM 756 C C . TYR A 1 92 ? -17.244 -33.226 -25.875 1.00 34.06 92 TYR A C 1
ATOM 758 O O . TYR A 1 92 ? -17.752 -33.800 -24.913 1.00 34.06 92 TYR A O 1
ATOM 766 N N . ILE A 1 93 ? -17.931 -32.891 -26.970 1.00 47.47 93 ILE A N 1
ATOM 767 C CA . ILE A 1 93 ? -19.059 -33.671 -27.503 1.00 47.47 93 ILE A CA 1
ATOM 768 C C . ILE A 1 93 ? -18.442 -34.708 -28.431 1.00 47.47 93 ILE A C 1
ATOM 770 O O . ILE A 1 93 ? -17.516 -34.300 -29.171 1.00 47.47 93 ILE A O 1
#

Secondary structure (DSSP, 8-state):
-----TTTS-----TTPPSEEEE-SSSGGG-EEEEEETTEEEEEEEPPTTEEEETTTTEEEEGGG--------S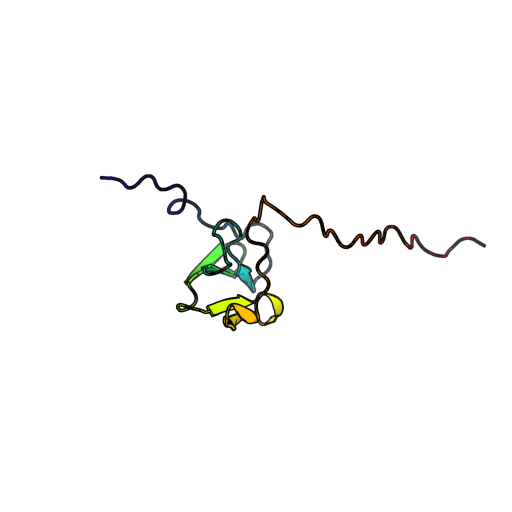S------------S-----

Mean predicted aligned error: 13.47 Å

pLDDT: mean 72.53, std 18.6, range [34.06, 92.88]

Foldseek 3Di:
DPPPDVVVPDDDWLAPPAFAKDFDLQDPQSQWIFTDDPRGTDDIDGDPPQWHQARVVSDTDGSVPHDRPNDPPDDDPPPVDPPPVPDDDPDDD

Radius of gyration: 17.68 Å; Cα contacts (8 Å, |Δi|>4): 128; chains: 1; bounding box: 38×43×51 Å

Sequence (93 aa):
DYDNSPLCEFKPVCRDRPNGNYVDQYRPNCQFHYTCLESRTFNYTACEHGYRFSIQHQKCLPAKQVKCLGNNINGSILFKISFFCVTLFKFYI

Solvent-accessible surface area (backbone atoms only — not comparable to full-atom values): 6047 Å² total; per-residue (Å²): 135,83,83,82,52,77,78,79,72,66,69,79,75,20,70,95,42,72,70,46,68,41,67,37,60,89,45,72,62,17,33,36,32,34,30,25,48,90,43,34,64,76,46,78,50,69,42,59,93,70,26,13,53,27,69,93,74,72,40,68,38,52,44,93,79,41,89,59,84,26,80,73,94,75,87,72,97,63,77,73,79,69,82,63,90,66,70,86,70,95,79,82,132